Protein AF-A0A6J6BWX2-F1 (afdb_monomer)

Foldseek 3Di:
DDDPPDQKDKDKDWPDVVSVVNVVVVVVVQKDWDDDKDWDDDPPTIMIITMIGHDPPPPPPPPPPD

Radius of gyration: 16.3 Å; Cα contacts (8 Å, |Δi|>4): 84; chains: 1; bounding box: 35×20×56 Å

Secondary structure (DSSP, 8-state):
------SEEEEEEESSHHHHHHHHHHHHTT-EE-S--EEEEETTEEEEEEEEE-------------

Structure (mmCIF, N/CA/C/O backbone):
data_AF-A0A6J6BWX2-F1
#
_entry.id   AF-A0A6J6BWX2-F1
#
loop_
_atom_site.group_PDB
_atom_site.id
_atom_site.type_symbol
_atom_site.label_atom_id
_atom_site.label_alt_id
_atom_site.label_comp_id
_atom_site.label_asym_id
_atom_site.label_entity_id
_atom_site.label_seq_id
_atom_site.pdbx_PDB_ins_code
_atom_site.Cartn_x
_atom_site.Cartn_y
_atom_site.Cartn_z
_atom_site.occupancy
_atom_site.B_iso_or_equiv
_atom_site.auth_seq_id
_atom_site.auth_comp_id
_atom_site.auth_asym_id
_atom_site.auth_atom_id
_atom_site.pdbx_PDB_model_num
ATOM 1 N N . MET A 1 1 ? -8.285 -9.370 -9.553 1.00 57.38 1 MET A N 1
ATOM 2 C CA . MET A 1 1 ? -7.135 -9.119 -10.450 1.00 57.38 1 MET A CA 1
ATOM 3 C C . MET A 1 1 ? -6.489 -7.810 -10.032 1.00 57.38 1 MET A C 1
ATOM 5 O O . MET A 1 1 ? -7.146 -6.779 -10.104 1.00 57.38 1 MET A O 1
ATOM 9 N N . ILE A 1 2 ? -5.251 -7.847 -9.540 1.00 69.88 2 ILE A N 1
ATOM 10 C CA . ILE A 1 2 ? -4.485 -6.631 -9.253 1.00 69.88 2 ILE A CA 1
ATOM 11 C C . ILE A 1 2 ? -4.007 -6.012 -10.570 1.00 69.88 2 ILE A C 1
ATOM 13 O O . ILE A 1 2 ? -3.359 -6.664 -11.386 1.00 69.88 2 ILE A O 1
ATOM 17 N N . ASP A 1 3 ? -4.365 -4.753 -10.809 1.00 74.75 3 ASP A N 1
ATOM 18 C CA . ASP A 1 3 ? -3.853 -4.008 -11.958 1.00 74.75 3 ASP A CA 1
ATOM 19 C C . ASP A 1 3 ? -2.347 -3.777 -11.762 1.00 74.75 3 ASP A C 1
ATOM 21 O O . ASP A 1 3 ? -1.933 -3.195 -10.765 1.00 74.75 3 ASP A O 1
ATOM 25 N N . THR A 1 4 ? -1.512 -4.214 -12.699 1.00 79.12 4 THR A N 1
ATOM 26 C CA . THR A 1 4 ? -0.053 -4.030 -12.616 1.00 79.12 4 THR A CA 1
ATOM 27 C C . THR A 1 4 ? 0.489 -3.102 -13.706 1.00 79.12 4 THR A C 1
ATOM 29 O O . THR A 1 4 ? 1.680 -3.102 -14.020 1.00 79.12 4 THR 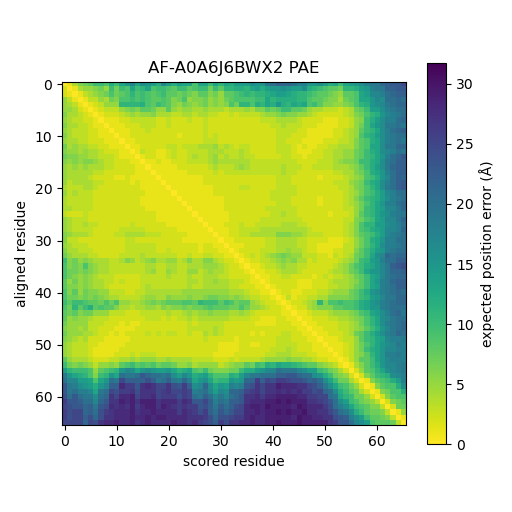A O 1
ATOM 32 N N . THR A 1 5 ? -0.373 -2.283 -14.316 1.00 82.44 5 THR A N 1
ATOM 33 C CA . THR A 1 5 ? 0.020 -1.377 -15.409 1.00 82.44 5 THR A CA 1
ATOM 34 C C . THR A 1 5 ? 0.891 -0.214 -14.932 1.00 82.44 5 THR A C 1
ATOM 36 O O . THR A 1 5 ? 1.784 0.241 -15.652 1.00 82.44 5 THR A O 1
ATOM 39 N N . LYS A 1 6 ? 0.657 0.285 -13.712 1.00 87.69 6 LYS A N 1
ATOM 40 C CA . LYS A 1 6 ? 1.382 1.429 -13.140 1.00 87.69 6 LYS A CA 1
ATOM 41 C C . LYS A 1 6 ? 2.594 0.969 -12.342 1.00 87.69 6 LYS A C 1
ATOM 43 O O . LYS A 1 6 ? 2.488 0.092 -11.495 1.00 87.69 6 LYS A O 1
ATOM 48 N N . ARG A 1 7 ? 3.745 1.609 -12.564 1.00 90.19 7 ARG A N 1
ATOM 49 C CA . ARG A 1 7 ? 4.986 1.335 -11.815 1.00 90.19 7 ARG A CA 1
ATOM 50 C C . ARG A 1 7 ? 4.975 1.855 -10.383 1.00 90.19 7 ARG A C 1
ATOM 52 O O . ARG A 1 7 ? 5.810 1.433 -9.606 1.00 90.19 7 ARG A O 1
ATOM 59 N N . TYR A 1 8 ? 4.089 2.776 -10.046 1.00 92.31 8 TYR A N 1
ATOM 60 C CA . TYR A 1 8 ? 3.904 3.259 -8.685 1.00 92.31 8 TYR A CA 1
ATOM 61 C C . TYR A 1 8 ? 2.433 3.108 -8.341 1.00 92.31 8 TYR A C 1
ATOM 63 O O . TYR A 1 8 ? 1.578 3.440 -9.171 1.00 92.31 8 TYR A O 1
ATOM 71 N N . LYS A 1 9 ? 2.155 2.624 -7.135 1.00 92.56 9 LYS A N 1
ATOM 72 C CA . LYS A 1 9 ? 0.814 2.613 -6.563 1.00 92.56 9 LYS A CA 1
ATOM 73 C C . LYS A 1 9 ? 0.884 3.005 -5.100 1.00 92.56 9 LYS A C 1
ATOM 75 O O . LYS A 1 9 ? 1.763 2.558 -4.372 1.00 92.56 9 LYS A O 1
ATOM 80 N N . PHE A 1 10 ? -0.069 3.824 -4.686 1.00 94.56 10 PHE A N 1
ATOM 81 C CA . PHE A 1 10 ? -0.305 4.117 -3.284 1.00 94.56 10 PHE A CA 1
ATOM 82 C C . PHE A 1 10 ? -1.538 3.331 -2.852 1.00 94.56 10 PHE A C 1
ATOM 84 O O . PHE A 1 10 ? -2.651 3.651 -3.264 1.00 94.56 10 PHE A O 1
ATOM 91 N N . LEU A 1 11 ? -1.328 2.245 -2.111 1.00 93.75 11 LEU A N 1
ATOM 92 C CA . LEU A 1 11 ? -2.412 1.433 -1.576 1.00 93.75 11 LEU A CA 1
ATOM 93 C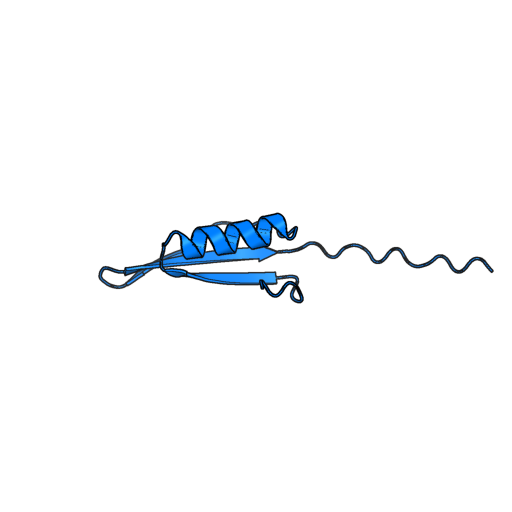 C . LEU A 1 11 ? -2.881 2.081 -0.281 1.00 93.75 11 LEU A C 1
ATOM 95 O O . LEU A 1 11 ? -2.067 2.289 0.607 1.00 93.75 11 LEU A O 1
ATOM 99 N N . SER A 1 12 ? -4.170 2.375 -0.155 1.00 95.31 12 SER A N 1
ATOM 100 C CA . SER A 1 12 ? -4.763 2.844 1.097 1.00 95.31 12 SER A CA 1
ATOM 101 C C . SER A 1 12 ? -6.045 2.081 1.416 1.00 95.31 12 SER A C 1
ATOM 103 O O . SER A 1 12 ? -6.671 1.486 0.533 1.00 95.31 12 SER A O 1
ATOM 105 N N . GLY A 1 13 ? -6.413 2.036 2.691 1.00 94.12 13 GLY A N 1
ATOM 106 C CA . GLY A 1 13 ? -7.617 1.350 3.144 1.00 94.12 13 GLY A CA 1
ATOM 107 C C . GLY A 1 13 ? -7.694 1.246 4.659 1.00 94.12 13 GLY A C 1
ATOM 108 O O . GLY A 1 13 ? -6.904 1.864 5.363 1.00 94.12 13 GLY A O 1
ATOM 109 N N . ILE A 1 14 ? -8.665 0.476 5.138 1.00 95.38 14 ILE A N 1
ATOM 110 C CA . ILE A 1 14 ? -8.772 0.095 6.549 1.00 95.38 14 ILE A CA 1
ATOM 111 C C . ILE A 1 14 ? -7.638 -0.881 6.880 1.00 95.38 14 ILE A C 1
ATOM 113 O O . ILE A 1 14 ? -7.220 -1.650 6.013 1.00 95.38 14 ILE A O 1
ATOM 117 N N . ASP A 1 15 ? -7.145 -0.830 8.115 1.00 93.94 15 ASP A N 1
ATOM 118 C CA . ASP A 1 15 ? -6.219 -1.831 8.646 1.00 93.94 15 ASP A CA 1
ATOM 119 C C . ASP A 1 15 ? -6.948 -3.166 8.866 1.00 93.94 15 ASP A C 1
ATOM 121 O O . ASP A 1 15 ? -7.566 -3.401 9.904 1.00 93.94 15 ASP A O 1
ATOM 125 N N . ASP A 1 16 ? -6.966 -4.007 7.830 1.00 94.25 16 ASP A N 1
ATOM 126 C CA . ASP A 1 16 ? -7.610 -5.317 7.834 1.00 94.25 16 ASP A CA 1
ATOM 127 C C . ASP A 1 16 ? -6.797 -6.366 7.049 1.00 94.25 16 ASP A C 1
ATOM 129 O O . ASP A 1 16 ? -5.865 -6.063 6.296 1.00 94.25 16 ASP A O 1
ATOM 133 N N . SER A 1 17 ? -7.168 -7.644 7.196 1.00 94.69 17 SER A N 1
ATOM 134 C CA . SER A 1 17 ? -6.515 -8.751 6.480 1.00 94.69 17 SER A CA 1
ATOM 135 C C . SER A 1 17 ? -6.589 -8.601 4.956 1.00 94.69 17 SER A C 1
ATOM 137 O O . SER A 1 17 ? -5.720 -9.094 4.241 1.00 94.69 17 SER A O 1
ATOM 139 N N . ASN A 1 18 ? -7.605 -7.902 4.448 1.00 93.38 18 ASN A N 1
ATOM 140 C CA . ASN A 1 18 ? -7.784 -7.658 3.023 1.00 93.38 18 ASN A CA 1
ATOM 141 C C . ASN A 1 18 ? -6.771 -6.620 2.500 1.00 93.38 18 ASN A C 1
ATOM 143 O O . ASN A 1 18 ? -6.259 -6.764 1.391 1.00 93.38 18 ASN A O 1
ATOM 147 N N . PHE A 1 19 ? -6.424 -5.599 3.287 1.00 93.56 19 PHE A N 1
ATOM 148 C CA . PHE A 1 19 ? -5.330 -4.680 2.986 1.00 93.56 19 PHE A CA 1
ATOM 149 C C . PHE A 1 19 ? -3.992 -5.414 2.979 1.00 93.56 19 PHE A C 1
ATOM 151 O O . PHE A 1 19 ? -3.251 -5.291 2.002 1.00 93.56 19 PHE A O 1
ATOM 158 N N . CYS A 1 20 ? -3.724 -6.233 4.001 1.00 93.62 20 CYS A N 1
ATOM 159 C CA . CYS A 1 20 ? -2.520 -7.062 4.053 1.00 93.62 20 CYS A CA 1
ATOM 160 C C . CYS A 1 20 ? -2.398 -7.949 2.806 1.00 93.62 20 CYS A C 1
ATOM 162 O O . CYS A 1 20 ? -1.354 -7.941 2.158 1.00 93.62 20 CYS A O 1
ATOM 164 N N . GLN A 1 21 ? -3.480 -8.628 2.404 1.00 94.31 21 GLN A N 1
ATOM 165 C CA . GLN A 1 21 ? -3.485 -9.458 1.198 1.00 94.31 21 GLN A CA 1
ATOM 166 C C . GLN A 1 21 ? -3.208 -8.638 -0.068 1.00 94.31 21 GLN A C 1
ATOM 168 O O . GLN A 1 21 ? -2.384 -9.036 -0.885 1.00 94.31 21 GLN A O 1
ATOM 173 N N . ARG A 1 22 ? -3.818 -7.451 -0.219 1.00 93.50 22 ARG A N 1
ATOM 174 C CA . ARG A 1 22 ? -3.547 -6.575 -1.373 1.00 93.50 22 ARG A CA 1
ATOM 175 C C . ARG A 1 22 ? -2.081 -6.166 -1.462 1.00 93.50 22 ARG A C 1
ATOM 177 O O . ARG A 1 22 ? -1.563 -6.069 -2.574 1.00 93.50 22 ARG A O 1
ATOM 184 N N . VAL A 1 23 ? -1.431 -5.869 -0.336 1.00 93.44 23 VA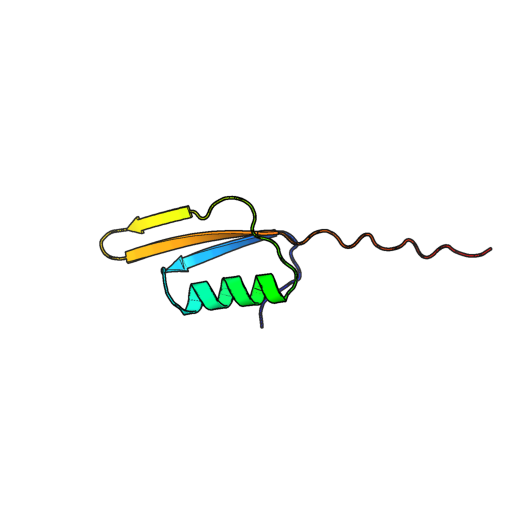L A N 1
ATOM 185 C CA . VAL A 1 23 ? -0.001 -5.533 -0.319 1.00 93.44 23 VAL A CA 1
ATOM 186 C C . VAL A 1 23 ? 0.818 -6.752 -0.744 1.00 93.44 23 VAL A C 1
ATOM 188 O O . VAL A 1 23 ? 1.625 -6.623 -1.664 1.00 93.44 23 VAL A O 1
ATOM 191 N N . SER A 1 24 ? 0.554 -7.926 -0.161 1.00 94.31 24 SER A N 1
ATOM 192 C CA . SER A 1 24 ? 1.217 -9.189 -0.517 1.00 94.31 24 SER A CA 1
ATO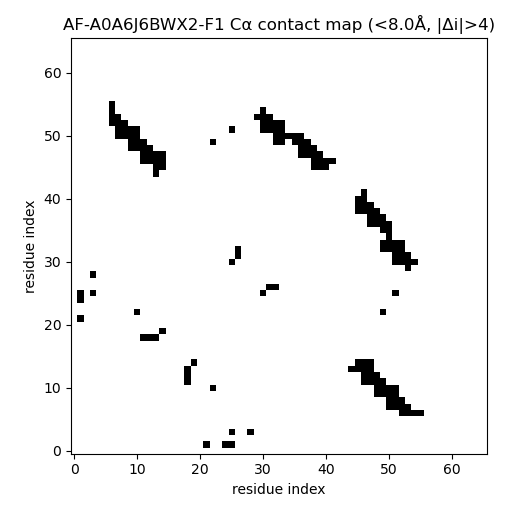M 193 C C . SER A 1 24 ? 1.094 -9.516 -2.004 1.00 94.31 24 SER A C 1
ATOM 195 O O . SER A 1 24 ? 2.108 -9.737 -2.657 1.00 94.31 24 SER A O 1
ATOM 197 N N . ASP A 1 25 ? -0.107 -9.413 -2.580 1.00 94.31 25 ASP A N 1
ATOM 198 C CA . ASP A 1 25 ? -0.333 -9.692 -4.003 1.00 94.31 25 ASP A CA 1
ATOM 199 C C . ASP A 1 25 ? 0.541 -8.805 -4.910 1.00 94.31 25 ASP A C 1
ATOM 201 O O . ASP A 1 25 ? 1.030 -9.238 -5.955 1.00 94.31 25 ASP A O 1
ATOM 205 N N . HIS A 1 26 ? 0.749 -7.536 -4.536 1.00 92.88 26 HIS A N 1
ATOM 206 C CA . HIS A 1 26 ? 1.613 -6.644 -5.309 1.00 92.88 26 HIS A CA 1
ATOM 207 C C . HIS A 1 26 ? 3.097 -6.969 -5.120 1.00 92.88 26 HIS A C 1
ATOM 209 O O . HIS A 1 26 ? 3.856 -6.853 -6.084 1.00 92.88 26 HIS A O 1
ATOM 215 N N . LEU A 1 27 ? 3.511 -7.381 -3.919 1.00 92.19 27 LEU A N 1
ATOM 216 C CA . LEU A 1 27 ? 4.872 -7.865 -3.682 1.00 92.19 27 LEU A CA 1
ATOM 217 C C . LEU A 1 27 ? 5.159 -9.106 -4.540 1.00 92.19 27 LEU A C 1
ATOM 219 O O . LEU A 1 27 ? 6.160 -9.127 -5.256 1.00 92.19 27 LEU A O 1
ATOM 223 N N . ASP A 1 28 ? 4.227 -10.059 -4.588 1.00 92.81 28 ASP A N 1
ATOM 224 C CA . ASP A 1 28 ? 4.317 -11.254 -5.439 1.00 92.81 28 ASP A CA 1
ATOM 225 C C . ASP A 1 28 ? 4.333 -10.902 -6.937 1.00 92.81 28 ASP A C 1
ATOM 227 O O . ASP A 1 28 ? 5.007 -11.545 -7.742 1.00 92.81 28 ASP A O 1
ATOM 231 N N . ALA A 1 29 ? 3.663 -9.813 -7.332 1.00 89.62 29 ALA A N 1
ATOM 232 C CA . ALA A 1 29 ? 3.708 -9.264 -8.690 1.00 89.62 29 ALA A CA 1
ATOM 233 C C . ALA A 1 29 ? 5.002 -8.483 -9.026 1.00 89.62 29 ALA A C 1
ATOM 235 O O . ALA A 1 29 ? 5.083 -7.818 -10.075 1.00 89.62 29 ALA A O 1
ATOM 236 N N . GLY A 1 30 ? 6.005 -8.539 -8.145 1.00 90.31 30 GLY A N 1
ATOM 237 C CA . GLY A 1 30 ? 7.329 -7.948 -8.320 1.00 90.31 30 GLY A CA 1
ATOM 238 C C . GLY A 1 30 ? 7.409 -6.462 -7.977 1.00 90.31 30 GLY A C 1
ATOM 239 O O . GLY A 1 30 ? 8.321 -5.783 -8.455 1.00 90.31 30 GLY A O 1
ATOM 240 N N . TYR A 1 31 ? 6.450 -5.926 -7.219 1.00 93.44 31 TYR A N 1
ATOM 241 C CA . TYR A 1 31 ? 6.591 -4.602 -6.615 1.00 93.44 31 TYR A CA 1
ATOM 242 C C . TYR A 1 31 ? 7.452 -4.687 -5.347 1.00 93.44 31 TYR A C 1
ATOM 244 O O . TYR A 1 31 ? 7.579 -5.725 -4.711 1.00 93.44 31 TYR A O 1
ATOM 252 N N . GLU A 1 32 ? 8.031 -3.559 -4.970 1.00 94.25 32 GLU A N 1
ATOM 253 C CA . GLU A 1 32 ? 8.828 -3.347 -3.769 1.00 94.25 32 GLU A CA 1
ATOM 254 C C . GLU A 1 32 ? 8.141 -2.266 -2.917 1.00 94.25 32 GLU A C 1
ATOM 256 O O . GLU A 1 32 ? 7.504 -1.353 -3.456 1.00 94.25 32 GLU A O 1
ATOM 261 N N . LEU A 1 33 ? 8.265 -2.342 -1.589 1.00 94.56 33 LEU A N 1
ATOM 262 C CA . LEU A 1 33 ? 7.756 -1.302 -0.688 1.00 94.5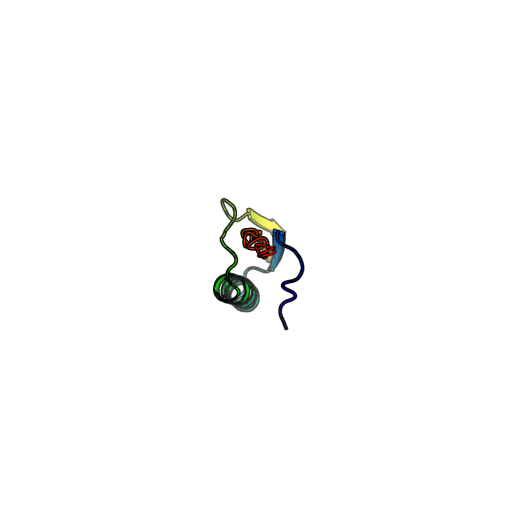6 33 LEU A CA 1
ATOM 263 C C . LEU A 1 33 ? 8.567 -0.014 -0.871 1.00 94.56 33 LEU A C 1
ATOM 265 O O . LEU A 1 33 ? 9.798 -0.029 -0.866 1.00 94.56 33 LEU A O 1
ATOM 269 N N . ALA A 1 34 ? 7.873 1.111 -1.024 1.00 94.06 34 ALA A N 1
ATOM 270 C CA . ALA A 1 34 ? 8.485 2.425 -1.151 1.00 94.06 34 ALA A CA 1
ATOM 271 C C . ALA A 1 34 ? 8.347 3.203 0.161 1.00 94.06 34 ALA A C 1
ATOM 273 O O . ALA A 1 34 ? 7.323 3.832 0.412 1.00 94.06 34 ALA A O 1
ATOM 274 N N . GLY A 1 35 ? 9.402 3.183 0.975 1.00 91.31 35 GLY A N 1
ATOM 275 C CA . GLY A 1 35 ? 9.432 3.887 2.257 1.00 91.31 35 GLY A CA 1
ATOM 276 C C . GLY A 1 35 ? 8.498 3.282 3.309 1.00 91.31 35 GLY A C 1
ATOM 277 O O . GLY A 1 35 ? 8.016 2.155 3.169 1.00 91.31 35 GLY A O 1
ATOM 278 N N . SER A 1 36 ? 8.276 4.041 4.381 1.00 93.31 36 SER A N 1
ATOM 279 C CA . SER A 1 36 ? 7.477 3.608 5.528 1.00 93.31 36 SER A CA 1
ATOM 280 C C . SER A 1 36 ? 5.969 3.699 5.255 1.00 93.31 36 SER A C 1
ATOM 282 O O . SER A 1 36 ? 5.531 4.618 4.554 1.00 93.31 36 SER A O 1
ATOM 284 N N . PRO A 1 37 ? 5.157 2.797 5.834 1.00 93.62 37 PRO A N 1
ATOM 285 C CA . PRO A 1 37 ? 3.708 2.918 5.793 1.00 93.62 37 PRO A CA 1
ATOM 286 C C . PRO A 1 37 ? 3.237 4.180 6.522 1.00 93.62 37 PRO A C 1
ATOM 288 O O . PRO A 1 37 ? 3.878 4.687 7.442 1.00 93.62 37 PRO A O 1
ATOM 291 N N . THR A 1 38 ? 2.076 4.672 6.112 1.00 94.94 38 THR A N 1
ATOM 292 C CA . THR A 1 38 ? 1.329 5.738 6.780 1.00 94.94 38 THR A CA 1
ATOM 293 C C . THR A 1 38 ? 0.149 5.119 7.512 1.00 94.94 38 THR A C 1
ATOM 295 O O . THR A 1 38 ? -0.547 4.284 6.946 1.00 94.94 38 THR A O 1
ATOM 298 N N . MET A 1 39 ? -0.109 5.547 8.744 1.00 94.62 39 MET A N 1
ATOM 299 C CA . MET A 1 39 ? -1.270 5.116 9.519 1.00 94.62 39 MET A CA 1
ATOM 300 C C . MET A 1 39 ? -1.989 6.343 10.080 1.00 94.62 39 MET A C 1
ATOM 302 O O . MET A 1 39 ? -1.351 7.245 10.619 1.00 94.62 39 MET A O 1
ATOM 306 N N . VAL A 1 40 ? -3.310 6.390 9.931 1.00 95.62 40 VAL A N 1
ATOM 307 C CA . VAL A 1 40 ? -4.170 7.487 10.385 1.00 95.62 40 VAL A CA 1
ATOM 308 C C . VAL A 1 40 ? -5.372 6.901 11.110 1.00 95.62 40 VAL A C 1
ATOM 310 O O . VAL A 1 40 ? -6.100 6.081 10.559 1.00 95.62 40 VAL A O 1
ATOM 313 N N . VAL A 1 41 ? -5.615 7.354 12.337 1.00 95.00 41 VAL A N 1
ATOM 314 C CA . VAL A 1 41 ? -6.785 6.945 13.121 1.00 95.00 41 VAL A CA 1
ATOM 315 C C . VAL A 1 41 ? -7.866 8.013 12.982 1.00 95.00 41 VAL A C 1
ATOM 317 O O . VAL A 1 41 ? -7.635 9.180 13.299 1.00 95.00 41 VAL A O 1
ATOM 320 N N . LYS A 1 42 ? -9.050 7.630 12.495 1.00 93.12 42 LYS A N 1
ATOM 321 C CA . LYS A 1 42 ? -10.216 8.515 12.383 1.00 93.12 42 LYS A CA 1
ATOM 322 C C . LYS A 1 42 ? -11.357 7.943 13.218 1.00 93.12 42 LYS A C 1
ATOM 324 O O . LYS A 1 42 ? -12.061 7.031 12.787 1.00 93.12 42 LYS A O 1
ATOM 329 N N . GLY A 1 43 ? -11.534 8.494 14.419 1.00 93.00 43 GLY A N 1
ATOM 330 C CA . GLY A 1 43 ? -12.466 7.952 15.408 1.00 93.00 43 GLY A CA 1
ATOM 331 C C . GLY A 1 43 ? -11.986 6.587 15.899 1.00 93.00 43 GLY A C 1
ATOM 332 O O . GLY A 1 43 ? -10.875 6.478 16.405 1.00 93.00 43 GLY A O 1
ATOM 333 N N . SER A 1 44 ? -12.806 5.552 15.718 1.00 92.94 44 SER A N 1
ATOM 334 C CA . SER A 1 44 ? -12.474 4.160 16.055 1.00 92.94 44 SER A CA 1
ATOM 335 C C . SER A 1 44 ? -11.894 3.354 14.886 1.00 92.94 44 SER A C 1
ATOM 337 O O . SER A 1 44 ? -11.579 2.180 15.056 1.00 92.94 44 SER A O 1
ATOM 339 N N . THR A 1 45 ? -11.761 3.947 13.695 1.00 93.06 45 THR A N 1
ATOM 340 C CA . THR A 1 45 ? -11.265 3.246 12.503 1.00 93.06 45 THR A CA 1
ATOM 341 C C . THR A 1 45 ? -9.816 3.617 12.211 1.00 93.06 45 THR A C 1
ATOM 343 O O . THR A 1 45 ? -9.472 4.800 12.127 1.00 93.06 45 THR A O 1
ATOM 346 N N . VAL A 1 46 ? -8.978 2.601 12.006 1.00 95.38 46 VAL A N 1
ATOM 347 C CA . VAL A 1 46 ? -7.581 2.751 11.591 1.00 95.38 46 VAL A CA 1
ATOM 348 C C . VAL A 1 46 ? -7.497 2.636 10.073 1.00 95.38 46 VAL A C 1
ATOM 350 O O . VAL A 1 46 ? -7.970 1.664 9.485 1.00 95.38 46 VAL A O 1
ATOM 353 N N . TYR A 1 47 ? -6.899 3.641 9.445 1.00 95.62 47 TYR A N 1
ATOM 354 C CA . TYR A 1 47 ? -6.594 3.663 8.024 1.00 95.62 47 TYR A CA 1
ATOM 355 C C . TYR A 1 47 ? -5.092 3.533 7.831 1.00 95.62 47 TYR A C 1
ATOM 357 O O . TYR A 1 47 ? -4.312 4.222 8.486 1.00 95.62 47 TYR A O 1
ATOM 365 N N . VAL A 1 48 ? -4.695 2.689 6.894 1.00 96.31 48 VAL A N 1
ATOM 366 C CA . VAL A 1 48 ? -3.304 2.440 6.535 1.00 96.31 48 VAL A CA 1
ATOM 367 C C . VAL A 1 48 ? -3.070 2.777 5.072 1.00 96.31 48 VAL A C 1
ATOM 369 O O . VAL A 1 48 ? -3.966 2.698 4.228 1.00 96.31 48 VAL A O 1
ATOM 372 N N . GLY A 1 49 ? -1.850 3.204 4.782 1.00 96.00 49 GLY A N 1
ATOM 373 C CA . GLY A 1 49 ? -1.370 3.564 3.464 1.00 96.00 49 GLY A CA 1
ATOM 374 C C . GLY A 1 49 ? 0.024 2.995 3.245 1.00 96.00 49 GLY A C 1
ATOM 375 O O . GLY A 1 49 ? 0.910 3.208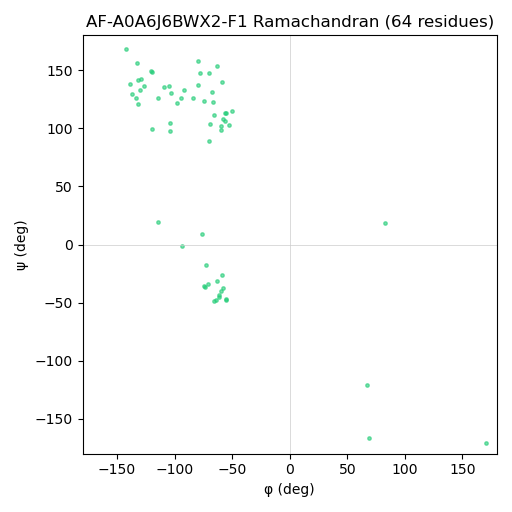 4.065 1.00 96.00 49 GLY A O 1
ATOM 376 N N . GLN A 1 50 ? 0.243 2.300 2.136 1.00 96.50 50 GLN A N 1
ATOM 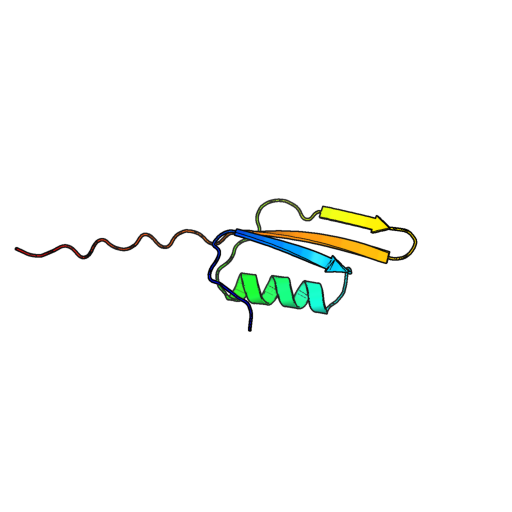377 C CA . GLN A 1 50 ? 1.544 1.772 1.747 1.00 96.50 50 GLN A CA 1
ATOM 378 C C . GLN A 1 50 ? 1.824 2.123 0.288 1.00 96.50 50 GLN A C 1
ATOM 380 O O . GLN A 1 50 ? 1.089 1.739 -0.626 1.00 96.50 50 GLN A O 1
ATOM 385 N N . ALA A 1 51 ? 2.922 2.839 0.061 1.00 95.94 51 ALA A N 1
ATOM 386 C CA . ALA A 1 51 ? 3.435 3.058 -1.280 1.00 95.94 51 ALA A CA 1
ATOM 387 C C . ALA A 1 51 ? 4.208 1.821 -1.754 1.00 95.94 51 ALA A C 1
ATOM 389 O O . ALA A 1 51 ? 5.010 1.252 -1.011 1.00 95.94 51 ALA A O 1
ATOM 390 N N . ILE A 1 52 ? 3.989 1.431 -3.005 1.00 94.69 52 ILE A N 1
ATOM 391 C CA . ILE A 1 52 ? 4.689 0.336 -3.673 1.00 94.69 52 ILE A CA 1
ATOM 392 C C . ILE A 1 52 ? 5.180 0.785 -5.048 1.00 94.69 52 ILE A C 1
ATOM 394 O O . ILE A 1 52 ? 4.506 1.524 -5.775 1.00 94.69 52 ILE A O 1
ATOM 398 N N . VAL A 1 53 ? 6.371 0.328 -5.421 1.00 94.31 53 VAL A N 1
ATOM 399 C CA . VAL A 1 53 ? 7.032 0.661 -6.684 1.00 94.31 53 VAL A CA 1
ATOM 400 C C . VAL A 1 53 ? 7.496 -0.591 -7.398 1.00 94.31 53 VAL A C 1
ATOM 402 O O . VAL A 1 53 ? 7.994 -1.519 -6.787 1.00 94.31 53 VAL A O 1
ATOM 405 N N . ARG A 1 54 ? 7.400 -0.606 -8.721 1.00 91.69 54 ARG A N 1
ATOM 406 C CA . ARG A 1 54 ? 7.992 -1.639 -9.561 1.00 91.69 54 ARG A CA 1
ATOM 407 C C . ARG A 1 54 ? 9.074 -1.023 -10.425 1.00 91.69 54 ARG A C 1
ATOM 409 O O . ARG A 1 54 ? 8.836 -0.049 -11.154 1.00 91.69 54 ARG A O 1
ATOM 416 N N . LYS A 1 55 ? 10.278 -1.594 -10.358 1.00 83.19 55 LYS A N 1
ATOM 417 C CA . LYS A 1 55 ? 11.402 -1.170 -11.198 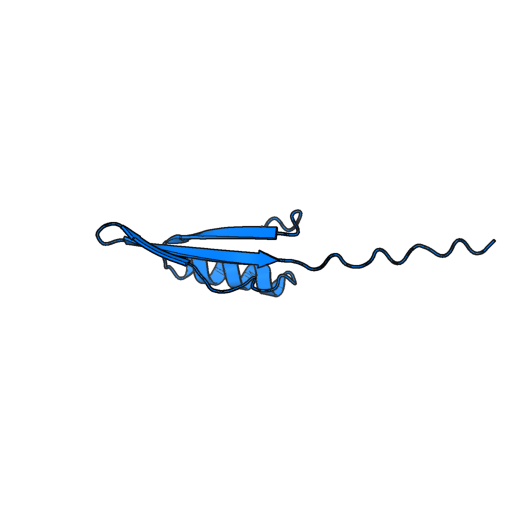1.00 83.19 55 LYS A CA 1
ATOM 418 C C . LYS A 1 55 ? 11.018 -1.310 -12.668 1.00 83.19 55 LYS A C 1
ATOM 420 O O . LYS A 1 55 ? 10.355 -2.263 -13.075 1.00 83.19 55 LYS A O 1
ATOM 425 N N . ALA A 1 56 ? 11.420 -0.333 -13.480 1.00 71.12 56 ALA A N 1
ATOM 426 C CA . ALA A 1 56 ? 11.310 -0.487 -14.920 1.00 71.12 56 ALA A CA 1
ATOM 427 C C . ALA A 1 56 ? 12.256 -1.620 -15.323 1.00 71.12 56 ALA A C 1
ATOM 429 O O . ALA A 1 56 ? 13.474 -1.471 -15.231 1.00 71.12 56 ALA A O 1
ATOM 430 N N . THR A 1 57 ? 11.710 -2.752 -15.763 1.00 62.19 57 THR A N 1
ATOM 431 C CA . THR A 1 57 ? 12.502 -3.746 -16.483 1.00 62.19 57 THR A CA 1
ATOM 432 C C . THR A 1 57 ? 13.110 -3.014 -17.671 1.00 62.19 57 THR A C 1
ATOM 434 O O . THR A 1 57 ? 12.364 -2.535 -18.534 1.00 62.19 57 THR A O 1
ATOM 437 N N . LYS A 1 58 ? 14.440 -2.843 -17.695 1.00 52.25 58 LYS A N 1
ATOM 438 C CA . LYS A 1 58 ? 15.127 -2.286 -18.864 1.00 52.25 58 LYS A CA 1
ATOM 439 C C . LYS A 1 58 ? 14.626 -3.084 -20.064 1.00 52.25 58 LYS A C 1
ATOM 441 O O . LYS A 1 58 ? 14.850 -4.291 -20.121 1.00 52.25 58 LYS A O 1
ATOM 446 N N . LYS A 1 59 ? 13.912 -2.443 -20.998 1.00 50.78 59 LYS A N 1
ATOM 447 C CA . LYS A 1 59 ? 13.669 -3.060 -22.301 1.00 50.78 59 LYS A CA 1
ATOM 448 C C . LYS A 1 59 ? 15.059 -3.333 -22.853 1.00 50.78 59 LYS A C 1
ATOM 450 O O . LYS A 1 59 ? 15.774 -2.386 -23.173 1.00 50.78 59 LYS A O 1
ATOM 455 N N . VAL A 1 60 ? 15.466 -4.600 -22.889 1.00 49.81 60 VAL A N 1
ATOM 456 C CA . VAL A 1 60 ? 16.663 -5.009 -23.616 1.00 49.81 60 VAL A CA 1
ATOM 457 C C . VAL A 1 60 ? 16.415 -4.528 -25.037 1.00 49.81 60 VAL A C 1
ATOM 459 O O . VAL A 1 60 ? 15.517 -5.028 -25.717 1.00 49.81 60 VAL A O 1
ATOM 462 N N . ALA A 1 61 ? 17.110 -3.463 -25.439 1.00 53.91 61 ALA A N 1
ATOM 463 C CA . ALA A 1 61 ? 17.042 -2.963 -26.796 1.00 53.91 61 ALA A CA 1
ATOM 464 C C . ALA A 1 61 ? 17.400 -4.151 -27.686 1.00 53.91 61 ALA A C 1
ATOM 466 O O . ALA A 1 61 ? 18.514 -4.668 -27.600 1.00 53.91 61 ALA A O 1
ATOM 467 N N . LYS A 1 62 ? 16.430 -4.642 -28.470 1.00 50.38 62 LYS A N 1
ATOM 468 C CA . LYS A 1 62 ? 16.676 -5.655 -29.494 1.00 50.38 62 LYS A CA 1
ATOM 469 C C . LYS A 1 62 ? 17.815 -5.118 -30.353 1.00 50.38 62 LYS A C 1
ATOM 471 O O . LYS A 1 62 ? 17.612 -4.203 -31.148 1.00 50.38 62 LYS A O 1
ATOM 476 N N . ARG A 1 63 ? 19.016 -5.654 -30.141 1.00 52.22 63 ARG A N 1
ATOM 477 C CA . ARG A 1 63 ? 20.202 -5.396 -30.950 1.00 52.22 63 ARG A CA 1
ATOM 478 C C . ARG A 1 63 ? 19.829 -5.837 -32.363 1.00 52.22 63 ARG A C 1
ATOM 480 O O . ARG A 1 63 ? 19.802 -7.030 -32.646 1.00 52.22 63 ARG A O 1
ATOM 487 N N . LYS A 1 64 ? 19.439 -4.885 -33.221 1.00 52.00 64 LYS A N 1
ATOM 488 C CA . LYS A 1 64 ? 19.313 -5.113 -34.662 1.00 52.00 64 LYS A CA 1
ATOM 489 C C . LYS A 1 64 ? 20.704 -5.528 -35.137 1.00 52.00 64 LYS A C 1
ATOM 491 O O . LYS A 1 64 ? 21.597 -4.692 -35.226 1.00 52.00 64 LYS A O 1
ATOM 496 N N . LYS A 1 65 ? 20.898 -6.829 -35.345 1.00 53.31 65 LYS A N 1
ATOM 497 C CA . LYS A 1 65 ? 22.043 -7.379 -36.066 1.00 53.31 65 LYS A CA 1
ATOM 498 C C . LYS A 1 65 ? 21.833 -6.973 -37.529 1.00 53.31 65 LYS A C 1
ATOM 500 O O . LYS A 1 65 ? 20.905 -7.477 -38.156 1.00 53.31 65 LYS A O 1
ATOM 505 N N . LYS A 1 66 ? 22.581 -5.970 -37.987 1.00 46.66 66 LYS A N 1
ATOM 506 C CA . LYS A 1 66 ? 22.760 -5.658 -39.406 1.00 46.66 66 LYS A CA 1
ATOM 507 C C . LYS A 1 66 ? 24.073 -6.290 -39.840 1.00 46.66 66 LYS A C 1
ATOM 509 O O . LYS A 1 66 ? 24.997 -6.284 -38.994 1.00 46.66 66 LYS A O 1
#

InterPro domains:
  IPR013619 Domain of unknown function DUF1737 [PF08410] (6-54)

Organism: NCBI:txid449393

pLDDT: mean 85.33, std 15.55, range [46.66, 96.5]

Sequence (66 aa):
MIDTTKRYKFLSGIDDSNFCQRVSDHLDAGYELAGSPTMVVKGSTVYVGQAIVRKATKKVAKRKKK

Mean predicted aligned error: 7.6 Å

Nearest PDB structures (foldseek):
  7dl8-assembly1_B  TM=7.634E-01  e=3.523E-01  Trypanosoma brucei
  7dl8-assembly1_C  TM=6.100E-01  e=2.195E-01  Trypanosoma brucei
  7dl8-assembly1_D  TM=5.926E-01  e=2.051E-01  Trypanosoma brucei
  3k5p-assembly1_A  TM=4.676E-01  e=6.925E-01  Brucella abortus 2308
  8j07-assembly1_n8  TM=4.056E-01  e=3.064E+00  Homo sapiens

Solvent-accessible surface area (backbone atoms only — not 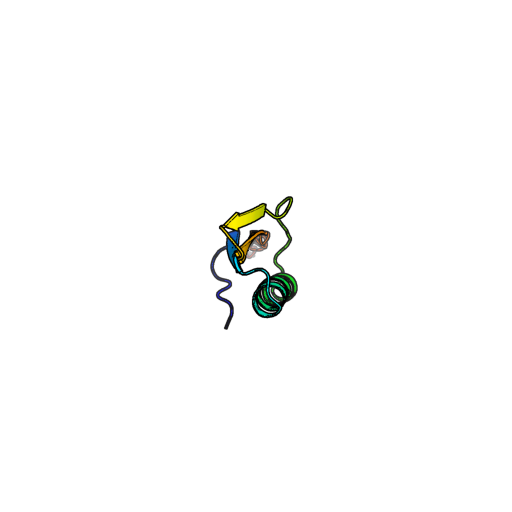comparable to full-atom values): 4165 Å² total; per-residue (Å²): 134,85,86,75,86,62,51,62,48,76,48,70,45,57,75,44,73,67,47,54,48,56,53,50,55,41,43,76,71,61,32,42,79,48,76,76,70,46,78,48,74,60,88,95,45,51,32,34,32,42,38,33,34,34,78,80,75,76,74,75,73,80,78,78,85,124